Protein AF-A0A7C6EN41-F1 (afdb_monomer_lite)

Structure (mmCIF, N/CA/C/O backbone):
data_AF-A0A7C6EN41-F1
#
_entry.id   AF-A0A7C6EN41-F1
#
loop_
_atom_site.group_PDB
_atom_site.id
_atom_site.type_symbol
_atom_site.label_atom_id
_atom_site.label_alt_id
_atom_site.label_comp_id
_atom_site.label_asym_id
_atom_site.label_entity_id
_atom_site.label_seq_id
_atom_site.pdbx_PDB_ins_code
_atom_site.Cartn_x
_atom_site.Cartn_y
_atom_site.Cartn_z
_atom_site.occupancy
_atom_site.B_iso_or_equiv
_atom_site.auth_seq_id
_atom_site.auth_comp_id
_atom_site.auth_asym_id
_atom_site.auth_atom_id
_atom_site.pdbx_PDB_model_num
ATOM 1 N N . MET A 1 1 ? 14.541 -15.161 -5.487 1.00 57.66 1 MET A N 1
ATOM 2 C CA . MET A 1 1 ? 15.114 -14.447 -4.314 1.00 57.66 1 MET A CA 1
ATOM 3 C C . MET A 1 1 ? 14.087 -14.403 -3.184 1.00 57.66 1 MET A C 1
ATOM 5 O O . MET A 1 1 ? 12.932 -14.113 -3.462 1.00 57.66 1 MET A O 1
ATOM 9 N N . LYS A 1 2 ? 14.469 -14.712 -1.934 1.00 65.25 2 LYS A N 1
ATOM 10 C CA . LYS A 1 2 ? 13.604 -14.553 -0.743 1.00 65.25 2 LYS A CA 1
ATOM 11 C C . LYS A 1 2 ? 13.745 -13.121 -0.214 1.00 65.25 2 LYS A C 1
ATOM 13 O O . LYS A 1 2 ? 14.855 -12.611 -0.194 1.00 65.25 2 LYS A O 1
ATOM 18 N N . ILE A 1 3 ? 12.629 -12.477 0.112 1.00 71.69 3 ILE A N 1
ATOM 19 C CA . ILE A 1 3 ? 12.524 -11.020 0.296 1.00 71.69 3 ILE A CA 1
ATOM 20 C C . ILE A 1 3 ? 11.939 -10.664 1.668 1.00 71.69 3 ILE A C 1
ATOM 22 O O . ILE A 1 3 ? 12.339 -9.671 2.266 1.00 71.69 3 ILE A O 1
ATOM 26 N N . LEU A 1 4 ? 11.031 -11.486 2.198 1.00 76.06 4 LEU A N 1
ATOM 27 C CA . LEU A 1 4 ? 10.448 -11.310 3.526 1.00 76.06 4 LEU A CA 1
ATOM 28 C C . LEU A 1 4 ? 10.799 -12.517 4.389 1.00 76.06 4 LEU A C 1
ATOM 30 O O . LEU A 1 4 ? 10.430 -13.641 4.054 1.00 76.06 4 LEU A O 1
ATOM 34 N N . HIS A 1 5 ? 11.478 -12.287 5.508 1.00 83.50 5 HIS A N 1
ATOM 35 C CA . HIS A 1 5 ? 11.864 -13.323 6.462 1.00 83.50 5 HIS A CA 1
ATOM 36 C C . HIS A 1 5 ? 11.129 -13.105 7.785 1.00 83.50 5 HIS A C 1
ATOM 38 O O . HIS A 1 5 ? 11.077 -11.988 8.292 1.00 83.50 5 HIS A O 1
ATOM 44 N N . VAL A 1 6 ? 10.564 -14.174 8.343 1.00 80.00 6 VAL A N 1
ATOM 45 C CA . VAL A 1 6 ? 9.937 -14.161 9.671 1.00 80.00 6 VAL A CA 1
ATOM 46 C C . VAL A 1 6 ? 10.839 -14.934 10.614 1.00 80.00 6 VAL A C 1
ATOM 48 O O . VAL A 1 6 ? 11.194 -16.073 10.304 1.00 80.00 6 VAL A O 1
ATOM 51 N N . PHE A 1 7 ? 11.173 -14.337 11.753 1.00 87.94 7 PHE A N 1
ATOM 52 C CA . PHE A 1 7 ? 12.026 -14.927 12.780 1.00 87.94 7 PHE A CA 1
ATOM 53 C C . PHE A 1 7 ? 11.229 -15.166 14.069 1.00 87.94 7 PHE A C 1
ATOM 55 O O . PHE A 1 7 ? 10.244 -14.468 14.314 1.00 87.94 7 PHE A O 1
ATOM 62 N N . ASN A 1 8 ? 11.630 -16.149 14.877 1.00 86.81 8 ASN A N 1
ATOM 63 C CA . ASN A 1 8 ? 11.169 -16.253 16.266 1.00 86.81 8 ASN A CA 1
ATOM 64 C C . ASN A 1 8 ? 11.970 -15.312 17.182 1.00 86.81 8 ASN A C 1
ATOM 66 O O . ASN A 1 8 ? 12.881 -14.611 16.735 1.00 86.81 8 ASN A O 1
ATOM 70 N N . SER A 1 9 ? 11.622 -15.300 18.470 1.00 91.75 9 SER A N 1
ATOM 71 C CA . SER A 1 9 ? 12.313 -14.523 19.507 1.00 91.75 9 SER A CA 1
ATOM 72 C C . SER A 1 9 ? 13.789 -14.891 19.653 1.00 91.75 9 SER A C 1
ATOM 74 O O . SER A 1 9 ? 14.587 -14.057 20.067 1.00 91.75 9 SER A O 1
ATOM 76 N N . GLU A 1 10 ? 14.164 -16.110 19.274 1.00 96.12 10 GLU A N 1
ATOM 77 C CA . GLU A 1 10 ? 15.533 -16.623 19.325 1.00 96.12 10 GLU A CA 1
ATOM 78 C C . GLU A 1 10 ? 16.339 -16.293 18.052 1.00 96.12 10 GLU A C 1
ATOM 80 O O . GLU A 1 10 ? 17.490 -16.708 17.924 1.00 96.12 10 GLU A O 1
ATOM 85 N N . GLY A 1 11 ? 15.754 -15.567 17.090 1.00 92.25 11 GLY A N 1
ATOM 86 C CA . GLY A 1 11 ? 16.416 -15.182 15.838 1.00 92.25 11 GLY A CA 1
ATOM 87 C C . GLY A 1 11 ? 16.499 -16.297 14.789 1.00 92.25 11 GLY A C 1
ATOM 88 O O . GLY A 1 11 ? 17.195 -16.157 13.785 1.00 92.25 11 GLY A O 1
ATOM 89 N N . GLN A 1 12 ? 15.785 -17.405 14.979 1.00 93.50 12 GLN A N 1
ATOM 90 C CA . GLN A 1 12 ? 15.689 -18.492 14.010 1.00 93.50 12 GLN A CA 1
ATOM 91 C C . GLN A 1 12 ? 14.640 -18.168 12.946 1.00 93.50 12 GLN A C 1
ATOM 93 O O . GLN A 1 12 ? 13.549 -17.684 13.248 1.00 93.50 12 GLN A O 1
ATOM 98 N N . ILE A 1 13 ? 14.946 -18.478 11.685 1.00 88.94 13 ILE A N 1
ATOM 99 C CA . ILE A 1 13 ? 14.021 -18.269 10.567 1.00 88.94 13 ILE A CA 1
ATOM 100 C C . ILE A 1 13 ? 12.850 -19.253 10.682 1.00 88.94 13 ILE A C 1
ATOM 102 O O . ILE A 1 13 ? 13.015 -20.456 10.497 1.00 88.94 13 ILE A O 1
ATOM 106 N N . LEU A 1 14 ? 11.647 -18.727 10.906 1.00 83.19 14 LEU A N 1
ATOM 107 C CA . LEU A 1 14 ? 10.390 -19.477 10.882 1.00 83.19 14 LEU A CA 1
ATOM 108 C C . LEU A 1 14 ? 9.845 -19.647 9.463 1.00 83.19 14 LEU A C 1
ATOM 110 O O . LEU A 1 14 ? 9.209 -20.651 9.141 1.00 83.19 14 LEU A O 1
ATOM 114 N N . SER A 1 15 ? 10.022 -18.633 8.613 1.00 79.00 15 SER A N 1
ATOM 115 C CA . SER A 1 15 ? 9.586 -18.692 7.217 1.00 79.00 15 SER A CA 1
ATOM 116 C C . SER A 1 15 ? 10.266 -17.643 6.354 1.00 79.00 15 SER A C 1
ATOM 118 O O . SER A 1 15 ? 10.866 -16.686 6.847 1.00 79.00 15 SER A O 1
ATOM 120 N N . SER A 1 16 ? 10.182 -17.824 5.038 1.00 81.00 16 SER A N 1
ATOM 121 C CA . SER A 1 16 ? 10.635 -16.822 4.083 1.00 81.00 16 SER A CA 1
ATOM 122 C C . SER A 1 16 ? 9.749 -16.820 2.845 1.00 81.00 16 SER A C 1
ATOM 124 O O . SER A 1 16 ? 9.533 -17.874 2.250 1.00 81.00 16 SER A O 1
ATOM 126 N N . LEU A 1 17 ? 9.276 -15.643 2.454 1.00 74.56 17 LEU A N 1
ATOM 127 C CA . LEU A 1 17 ? 8.548 -15.387 1.213 1.00 74.56 17 LEU A CA 1
ATOM 128 C C . LEU A 1 17 ? 9.475 -14.690 0.219 1.00 74.56 17 LEU A C 1
ATOM 130 O O . LEU A 1 17 ? 10.265 -13.830 0.604 1.00 74.56 17 LEU A O 1
ATOM 134 N N . GLY A 1 18 ? 9.409 -15.079 -1.050 1.00 70.12 18 GLY A N 1
ATOM 135 C CA . GLY A 1 18 ? 10.251 -14.557 -2.124 1.00 70.12 18 GLY A CA 1
ATOM 136 C C . GLY A 1 18 ? 9.469 -14.308 -3.402 1.00 70.12 18 GLY A C 1
ATOM 137 O O . GLY A 1 18 ? 8.386 -14.862 -3.539 1.00 70.12 18 GLY A O 1
ATOM 138 N N . GLU A 1 19 ? 10.045 -13.488 -4.289 1.00 65.31 19 GLU A N 1
ATOM 139 C CA . GLU A 1 19 ? 9.505 -13.117 -5.614 1.00 65.31 19 GLU A CA 1
ATOM 140 C C . GLU A 1 19 ? 8.030 -12.717 -5.566 1.00 65.31 19 GLU A C 1
ATOM 142 O O . GLU A 1 19 ? 7.129 -13.460 -5.937 1.00 65.31 19 GLU A O 1
ATOM 147 N N . ILE A 1 20 ? 7.802 -11.517 -5.037 1.00 74.19 20 ILE A N 1
ATOM 148 C CA . ILE A 1 20 ? 6.462 -11.024 -4.726 1.00 74.19 20 ILE A CA 1
ATOM 149 C C . ILE A 1 20 ? 5.788 -10.396 -5.957 1.00 74.19 20 ILE A C 1
ATOM 151 O O . ILE A 1 20 ? 4.562 -10.398 -6.057 1.00 74.19 20 ILE A O 1
ATOM 155 N N . PHE A 1 21 ? 6.584 -9.878 -6.895 1.00 79.88 21 PHE A N 1
ATOM 156 C CA . PHE A 1 21 ? 6.100 -9.119 -8.041 1.00 79.88 21 PHE A CA 1
ATOM 157 C C . PHE A 1 21 ? 6.745 -9.575 -9.339 1.00 79.88 21 PHE A C 1
ATOM 159 O O . PHE A 1 21 ? 7.948 -9.840 -9.388 1.00 79.88 21 PHE A O 1
ATOM 166 N N . ASP A 1 22 ? 5.946 -9.561 -10.403 1.00 84.56 22 ASP A N 1
ATOM 167 C CA . ASP A 1 22 ? 6.453 -9.666 -11.763 1.00 84.56 22 ASP A CA 1
ATOM 168 C C . ASP A 1 22 ? 7.218 -8.387 -12.116 1.00 84.56 22 ASP A C 1
ATOM 170 O O . ASP A 1 22 ? 6.648 -7.292 -12.143 1.00 84.56 22 ASP A O 1
ATOM 174 N N . VAL A 1 23 ? 8.511 -8.528 -12.405 1.00 86.88 23 VAL A N 1
ATOM 175 C CA . VAL A 1 23 ? 9.352 -7.414 -12.846 1.00 86.88 23 VAL A CA 1
ATOM 176 C C . VAL A 1 23 ? 9.075 -7.141 -14.332 1.00 86.88 23 VAL A C 1
ATOM 178 O O . VAL A 1 23 ? 9.179 -8.061 -15.147 1.00 86.88 23 VAL A O 1
ATOM 181 N N . PRO A 1 24 ? 8.716 -5.905 -14.728 1.00 88.69 24 PRO A N 1
ATOM 182 C CA . PRO A 1 24 ? 8.551 -5.556 -16.135 1.00 88.69 24 PRO A CA 1
ATOM 183 C C . PRO A 1 24 ? 9.835 -5.793 -16.938 1.00 88.69 24 PRO A C 1
ATOM 185 O O . PRO A 1 24 ? 10.937 -5.604 -16.424 1.00 88.69 24 PRO A O 1
ATOM 188 N N . LYS A 1 25 ? 9.698 -6.128 -18.229 1.00 87.75 25 LYS A N 1
ATOM 189 C CA . LYS A 1 25 ? 10.835 -6.437 -19.120 1.00 87.75 25 LYS A CA 1
ATOM 190 C C . LYS A 1 25 ? 11.911 -5.348 -19.139 1.00 87.75 25 LYS A C 1
ATOM 192 O O . LYS A 1 25 ? 13.095 -5.668 -19.190 1.00 87.75 25 LYS A O 1
ATOM 197 N N . ASP A 1 26 ? 11.510 -4.085 -1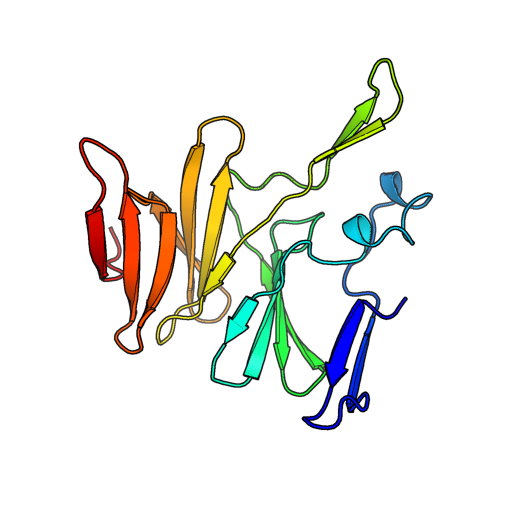9.039 1.00 86.00 26 ASP A N 1
ATOM 198 C CA . ASP A 1 26 ? 12.422 -2.933 -19.035 1.00 86.00 26 ASP A CA 1
ATOM 199 C C . ASP A 1 26 ? 13.378 -2.927 -17.827 1.00 86.00 26 ASP A C 1
ATOM 201 O O . ASP A 1 26 ? 14.443 -2.306 -17.874 1.00 86.00 26 ASP A O 1
ATOM 205 N N . PHE A 1 27 ? 13.026 -3.657 -16.765 1.00 87.25 27 PHE A N 1
ATOM 206 C CA . PHE A 1 27 ? 13.819 -3.844 -15.552 1.00 87.25 27 PHE A CA 1
ATOM 207 C C . PHE A 1 27 ? 14.357 -5.274 -15.396 1.00 87.25 27 PHE A C 1
ATOM 209 O O . PHE A 1 27 ? 15.008 -5.569 -14.395 1.00 87.25 27 PHE A O 1
ATOM 216 N N . GLU A 1 28 ? 14.166 -6.154 -16.384 1.00 85.69 28 GLU A N 1
ATOM 217 C CA . GLU A 1 28 ? 14.649 -7.543 -16.361 1.00 85.69 28 GLU A CA 1
ATOM 218 C C . GLU A 1 28 ? 16.156 -7.659 -16.046 1.00 85.69 28 GLU A C 1
ATOM 220 O O . GLU A 1 28 ? 16.516 -8.487 -15.203 1.00 85.69 28 GLU A O 1
ATOM 225 N N . PRO A 1 29 ? 17.056 -6.806 -16.596 1.00 85.81 29 PRO A N 1
ATOM 226 C CA . PRO A 1 29 ? 18.481 -6.846 -16.246 1.00 85.81 29 PRO A CA 1
ATOM 227 C C . PRO A 1 29 ? 18.766 -6.555 -14.765 1.00 85.81 29 PRO A C 1
ATOM 229 O O . PRO A 1 29 ? 19.855 -6.839 -14.275 1.00 85.81 29 PRO A O 1
ATOM 232 N N . MET A 1 30 ? 17.800 -5.968 -14.056 1.00 83.25 30 MET A N 1
ATOM 233 C CA . MET A 1 30 ? 17.896 -5.536 -12.663 1.00 83.25 30 MET A CA 1
ATOM 234 C C . MET A 1 30 ? 16.939 -6.301 -11.744 1.00 83.25 30 MET A C 1
ATOM 236 O O . MET A 1 30 ? 16.809 -5.940 -10.580 1.00 83.25 30 MET A O 1
ATOM 240 N N . LYS A 1 31 ? 16.289 -7.375 -12.212 1.00 81.00 31 LYS A N 1
ATOM 241 C CA . LYS A 1 31 ? 15.265 -8.105 -11.440 1.00 81.00 31 LYS A CA 1
ATOM 242 C C . LYS A 1 31 ? 15.738 -8.655 -10.091 1.00 81.00 31 LYS A C 1
ATOM 244 O O . LYS A 1 31 ? 14.929 -8.908 -9.204 1.00 81.00 31 LYS A O 1
ATOM 249 N N . TYR A 1 32 ? 17.047 -8.850 -9.935 1.00 78.50 32 TYR A N 1
ATOM 250 C CA . TYR A 1 32 ? 17.657 -9.312 -8.688 1.00 78.50 32 TYR A CA 1
ATOM 251 C C . TYR A 1 32 ? 18.010 -8.174 -7.723 1.00 78.50 32 TYR A C 1
ATOM 253 O O . TYR A 1 32 ? 18.339 -8.443 -6.570 1.00 78.50 32 TYR A O 1
ATOM 261 N N . ALA A 1 33 ? 17.934 -6.911 -8.154 1.00 79.94 33 ALA A N 1
ATOM 262 C CA . ALA A 1 33 ? 18.055 -5.783 -7.245 1.00 79.94 33 ALA A CA 1
ATOM 263 C C . ALA A 1 33 ? 16.756 -5.665 -6.418 1.00 79.94 33 ALA A C 1
ATOM 265 O O . ALA A 1 33 ? 15.668 -5.596 -7.001 1.00 79.94 33 ALA A O 1
ATOM 266 N N . PRO A 1 34 ? 16.840 -5.628 -5.070 1.00 73.12 34 PRO A N 1
ATOM 267 C CA . PRO A 1 34 ? 15.671 -5.715 -4.193 1.00 73.12 34 PRO A CA 1
ATOM 268 C C . PRO A 1 34 ? 14.544 -4.746 -4.549 1.00 73.12 34 PRO A C 1
ATOM 270 O O . PRO A 1 34 ? 13.390 -5.150 -4.582 1.00 73.12 34 PRO A O 1
ATOM 273 N N . MET A 1 35 ? 14.875 -3.506 -4.911 1.00 76.62 35 MET A N 1
ATOM 274 C CA . MET A 1 35 ? 13.898 -2.452 -5.204 1.00 76.62 35 MET A CA 1
ATOM 275 C C . MET A 1 35 ? 12.952 -2.729 -6.385 1.00 76.62 35 MET A C 1
ATOM 277 O O . MET A 1 35 ? 11.926 -2.064 -6.484 1.00 76.62 35 MET A O 1
ATOM 281 N N . PHE A 1 36 ? 13.276 -3.678 -7.274 1.00 83.94 36 PHE A N 1
ATOM 282 C CA . PHE A 1 36 ? 12.402 -4.062 -8.391 1.00 83.94 36 PHE A CA 1
ATOM 283 C C . PHE A 1 36 ? 11.610 -5.340 -8.105 1.00 83.94 36 PHE A C 1
ATOM 285 O O . PHE A 1 36 ? 10.548 -5.529 -8.683 1.00 83.94 36 PHE A O 1
ATOM 292 N N . GLY A 1 37 ? 12.098 -6.218 -7.227 1.00 79.81 37 GLY A N 1
ATOM 293 C CA . GLY A 1 37 ? 11.419 -7.473 -6.876 1.00 79.81 37 GLY A CA 1
ATOM 294 C C . GLY A 1 37 ? 10.624 -7.419 -5.567 1.00 79.81 37 GLY A C 1
ATOM 295 O O . GLY A 1 37 ? 9.923 -8.381 -5.244 1.00 79.81 37 GLY A O 1
ATOM 296 N N . ALA A 1 38 ? 10.755 -6.332 -4.799 1.00 81.38 38 ALA A N 1
ATOM 297 C CA . ALA A 1 38 ? 10.244 -6.179 -3.440 1.00 81.38 38 ALA A CA 1
ATOM 298 C C . ALA A 1 38 ? 9.564 -4.818 -3.214 1.00 81.38 38 ALA A C 1
ATOM 300 O O . ALA A 1 38 ? 9.947 -3.835 -3.852 1.00 81.38 38 ALA A O 1
ATOM 301 N N . PRO A 1 39 ? 8.636 -4.719 -2.244 1.00 84.31 39 PRO A N 1
ATOM 302 C CA . PRO A 1 39 ? 8.186 -3.434 -1.725 1.00 84.31 39 PRO A CA 1
ATOM 303 C C . PRO A 1 39 ? 9.348 -2.697 -1.053 1.00 84.31 39 PRO A C 1
ATOM 305 O O . PRO A 1 39 ? 10.167 -3.319 -0.374 1.00 84.31 39 PRO A O 1
ATOM 308 N N . LEU A 1 40 ? 9.379 -1.367 -1.172 1.00 85.75 40 LEU A N 1
ATOM 309 C CA . LEU A 1 40 ? 10.338 -0.543 -0.428 1.00 85.75 40 LEU A CA 1
ATOM 310 C C . LEU A 1 40 ? 10.008 -0.500 1.072 1.00 85.75 40 LEU A C 1
ATOM 312 O O . LEU A 1 40 ? 10.903 -0.452 1.911 1.00 85.75 40 LEU A O 1
ATOM 316 N N . ILE A 1 41 ? 8.713 -0.528 1.397 1.00 88.81 41 ILE A N 1
ATOM 317 C CA . ILE A 1 41 ? 8.183 -0.501 2.760 1.00 88.81 41 ILE A CA 1
ATOM 318 C C . ILE A 1 41 ? 7.201 -1.660 2.923 1.00 88.81 41 ILE A C 1
ATOM 320 O O . ILE A 1 41 ? 6.337 -1.883 2.073 1.00 88.81 41 ILE A O 1
ATOM 324 N N . PHE A 1 42 ? 7.318 -2.364 4.048 1.00 89.44 42 PHE A N 1
ATOM 325 C CA . PHE A 1 42 ? 6.303 -3.295 4.529 1.00 89.44 42 PHE A CA 1
ATOM 326 C C . PHE A 1 42 ? 5.557 -2.664 5.702 1.00 89.44 42 PHE A C 1
ATOM 328 O O . PHE A 1 42 ? 6.174 -2.092 6.598 1.00 89.44 42 PHE A O 1
ATOM 335 N N . SER A 1 43 ? 4.233 -2.794 5.712 1.00 92.62 43 SER A N 1
ATOM 336 C CA . SER A 1 43 ? 3.401 -2.422 6.862 1.00 92.62 43 SER A CA 1
ATOM 337 C C . SER A 1 43 ? 2.807 -3.673 7.501 1.00 92.62 43 SER A C 1
ATOM 339 O O . SER A 1 43 ? 2.505 -4.638 6.803 1.00 92.62 43 SER A O 1
ATOM 341 N N . CYS A 1 44 ? 2.612 -3.669 8.818 1.00 90.44 44 CYS A N 1
ATOM 342 C CA . CYS A 1 44 ? 2.101 -4.825 9.554 1.00 90.44 44 CYS A CA 1
ATOM 343 C C . CYS A 1 44 ? 0.896 -4.437 10.411 1.00 90.44 44 CYS A C 1
ATOM 345 O O . CYS A 1 44 ? 0.891 -3.397 11.067 1.00 90.44 44 CYS A O 1
ATOM 347 N N . ALA A 1 45 ? -0.109 -5.307 10.446 1.00 89.94 45 ALA A N 1
ATOM 348 C CA . ALA A 1 45 ? -1.259 -5.186 11.327 1.00 89.94 45 ALA A CA 1
ATOM 349 C C . ALA A 1 45 ? -1.140 -6.076 12.561 1.00 89.94 45 ALA A C 1
ATOM 351 O O . ALA A 1 45 ? -0.497 -7.126 12.549 1.00 89.94 45 ALA A O 1
ATOM 352 N N . LYS A 1 46 ? -1.853 -5.685 13.623 1.00 86.00 46 LYS A N 1
ATOM 353 C CA . LYS A 1 46 ? -1.918 -6.433 14.889 1.00 86.00 46 LYS A CA 1
ATOM 354 C C . LYS A 1 46 ? -2.494 -7.844 14.739 1.00 86.00 46 LYS A C 1
ATOM 356 O O . LYS A 1 46 ? -2.210 -8.703 15.561 1.00 86.00 46 LYS A O 1
ATOM 361 N N . ASP A 1 47 ? -3.290 -8.090 13.701 1.00 87.81 47 ASP A N 1
ATOM 362 C CA . ASP A 1 47 ? -3.892 -9.397 13.411 1.00 87.81 47 ASP A CA 1
ATOM 363 C C . ASP A 1 47 ? -2.980 -10.337 12.594 1.00 87.81 47 ASP A C 1
ATOM 365 O O . ASP A 1 47 ? -3.418 -11.412 12.161 1.00 87.81 47 ASP A O 1
ATOM 369 N N . GLY A 1 48 ? -1.721 -9.935 12.388 1.00 88.38 48 GLY A N 1
ATOM 370 C CA . GLY A 1 48 ? -0.696 -10.708 11.697 1.00 88.38 48 GLY A CA 1
ATOM 371 C C . GLY A 1 48 ? -0.689 -10.540 10.179 1.00 88.38 48 GLY A C 1
ATOM 372 O O . GLY A 1 48 ? 0.079 -11.236 9.512 1.00 88.38 48 GLY A O 1
ATOM 373 N N . ARG A 1 49 ? -1.524 -9.656 9.612 1.00 92.06 49 ARG A N 1
ATOM 374 C CA . ARG A 1 49 ? -1.417 -9.299 8.192 1.00 92.06 49 ARG A CA 1
ATOM 375 C C . ARG A 1 49 ? -0.180 -8.440 7.937 1.00 92.06 49 ARG A C 1
ATOM 377 O O . ARG A 1 49 ? 0.139 -7.547 8.720 1.00 92.06 49 ARG A O 1
ATOM 384 N N . ILE A 1 50 ? 0.475 -8.691 6.812 1.00 91.94 50 ILE A N 1
ATOM 385 C CA . ILE A 1 50 ? 1.603 -7.920 6.288 1.00 91.94 50 ILE A CA 1
ATOM 386 C C . ILE A 1 50 ? 1.187 -7.372 4.928 1.00 91.94 50 ILE A C 1
ATOM 388 O O . ILE A 1 50 ? 0.615 -8.094 4.113 1.00 91.94 50 ILE A O 1
ATOM 392 N N . PHE A 1 51 ? 1.485 -6.105 4.684 1.00 93.19 51 PHE A N 1
ATOM 393 C CA . PHE A 1 51 ? 1.131 -5.388 3.471 1.00 93.19 51 PHE A CA 1
ATOM 394 C C . PHE A 1 51 ? 2.388 -4.936 2.737 1.00 93.19 51 PHE A C 1
ATOM 396 O O . PHE A 1 51 ? 3.341 -4.473 3.368 1.00 93.19 51 PHE A O 1
ATOM 403 N N . GLY A 1 52 ? 2.373 -5.038 1.411 1.00 92.06 52 GLY A N 1
ATOM 404 C CA . GLY A 1 52 ? 3.445 -4.535 0.556 1.00 92.06 52 GLY A CA 1
ATOM 405 C C . GLY A 1 52 ? 2.884 -3.893 -0.704 1.00 92.06 52 GLY A C 1
ATOM 406 O O . GLY A 1 52 ? 2.072 -4.510 -1.390 1.00 92.06 52 GLY A O 1
ATOM 407 N N . LEU A 1 53 ? 3.320 -2.670 -1.000 1.00 94.19 53 LEU A N 1
ATOM 408 C CA . LEU A 1 53 ? 2.986 -1.969 -2.240 1.00 94.19 53 LEU A CA 1
ATOM 409 C C . LEU A 1 53 ? 3.775 -2.565 -3.415 1.00 94.19 53 LEU A C 1
ATOM 411 O O . LEU A 1 53 ? 4.980 -2.798 -3.290 1.00 94.19 53 LEU A O 1
ATOM 415 N N . ASN A 1 54 ? 3.112 -2.784 -4.550 1.00 93.19 54 ASN A N 1
ATOM 416 C CA . ASN A 1 54 ? 3.781 -3.149 -5.791 1.00 93.19 54 ASN A CA 1
ATOM 417 C C . ASN A 1 54 ? 4.540 -1.929 -6.354 1.00 93.19 54 ASN A C 1
ATOM 419 O O . ASN A 1 54 ? 3.932 -0.884 -6.598 1.00 93.19 54 ASN A O 1
ATOM 423 N N . PRO A 1 55 ? 5.862 -2.027 -6.586 1.00 91.81 55 PRO A N 1
ATOM 424 C CA . PRO A 1 55 ? 6.638 -0.921 -7.138 1.00 91.81 55 PRO A CA 1
ATOM 425 C C . PRO A 1 55 ? 6.305 -0.601 -8.605 1.00 91.81 55 PRO A C 1
ATOM 427 O O . PRO A 1 55 ? 6.660 0.471 -9.081 1.00 91.81 55 PRO A O 1
ATOM 430 N N . HIS A 1 56 ? 5.634 -1.499 -9.332 1.00 92.50 56 HIS A N 1
ATOM 431 C CA . HIS A 1 56 ? 5.386 -1.368 -10.777 1.00 92.50 56 HIS A CA 1
ATOM 432 C C . HIS A 1 56 ? 3.931 -1.093 -11.151 1.00 92.50 56 HIS A C 1
ATOM 434 O O . HIS A 1 56 ? 3.649 -0.731 -12.293 1.00 92.50 56 HIS A O 1
ATOM 440 N N . ARG A 1 57 ? 2.995 -1.345 -10.236 1.00 93.69 57 ARG A N 1
ATOM 441 C CA . ARG A 1 57 ? 1.552 -1.198 -10.447 1.00 93.69 57 ARG A CA 1
ATOM 442 C C . ARG A 1 57 ? 0.910 -0.626 -9.197 1.00 93.69 57 ARG A C 1
ATOM 444 O O . ARG A 1 57 ? 1.339 -0.950 -8.095 1.00 93.69 57 ARG A O 1
ATOM 451 N N . ASP A 1 58 ? -0.150 0.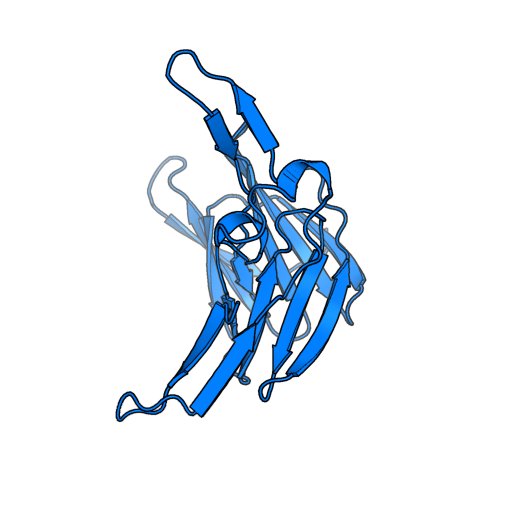153 -9.369 1.00 95.19 58 ASP A N 1
ATOM 452 C CA . ASP A 1 58 ? -0.950 0.634 -8.246 1.00 95.19 58 ASP A CA 1
ATOM 453 C C . ASP A 1 58 ? -1.808 -0.499 -7.665 1.00 95.19 58 ASP A C 1
ATOM 455 O O . ASP A 1 58 ? -2.998 -0.662 -7.937 1.00 95.19 58 ASP A O 1
ATOM 459 N N . GLU A 1 59 ? -1.149 -1.382 -6.930 1.00 95.62 59 GLU A N 1
ATOM 460 C CA . GLU A 1 59 ? -1.754 -2.478 -6.200 1.00 95.62 59 GLU A CA 1
ATOM 461 C C . GLU A 1 59 ? -0.905 -2.792 -4.972 1.00 95.62 59 GLU A C 1
ATOM 463 O O . GLU A 1 59 ? 0.306 -2.568 -4.941 1.00 95.62 59 GLU A O 1
ATOM 468 N N . PHE A 1 60 ? -1.535 -3.347 -3.948 1.00 95.12 60 PHE A N 1
ATOM 469 C CA . PHE A 1 60 ? -0.839 -3.829 -2.769 1.00 95.12 60 PHE A CA 1
ATOM 470 C C . PHE A 1 60 ? -1.257 -5.253 -2.440 1.00 95.12 60 PHE A C 1
ATOM 472 O O . PHE A 1 60 ? -2.361 -5.710 -2.747 1.00 95.12 60 PHE A O 1
ATOM 479 N N . LEU A 1 61 ? -0.335 -5.975 -1.821 1.00 93.31 61 LEU A N 1
ATOM 480 C CA . LEU A 1 61 ? -0.481 -7.384 -1.508 1.00 93.31 61 LEU A CA 1
ATOM 481 C C . LEU A 1 61 ? -0.723 -7.540 -0.020 1.00 93.31 61 LEU A C 1
ATOM 483 O O . LEU A 1 61 ? -0.112 -6.843 0.790 1.00 93.31 61 LEU A O 1
ATOM 487 N N . VAL A 1 62 ? -1.602 -8.473 0.326 1.00 93.62 62 VAL A N 1
ATOM 488 C CA . VAL A 1 62 ? -1.918 -8.835 1.705 1.00 93.62 62 VAL A CA 1
ATOM 489 C C . VAL A 1 62 ? -1.407 -10.240 1.955 1.00 93.62 62 VAL A C 1
ATOM 491 O O . VAL A 1 62 ? -1.870 -11.198 1.337 1.00 93.62 62 VAL A O 1
ATOM 494 N N . PHE A 1 63 ? -0.471 -10.369 2.884 1.00 89.81 63 PHE A N 1
ATOM 495 C CA . PHE A 1 63 ? 0.055 -11.646 3.339 1.00 89.81 63 PHE A CA 1
ATOM 496 C C . PHE A 1 63 ? -0.432 -11.942 4.745 1.00 89.81 63 PHE A C 1
ATOM 498 O O . PHE A 1 63 ? -0.469 -11.057 5.597 1.00 89.81 63 PHE A O 1
ATOM 505 N N . ARG A 1 64 ? -0.722 -13.208 5.023 1.00 89.75 64 ARG A N 1
ATOM 506 C CA . ARG A 1 64 ? -0.997 -13.690 6.377 1.00 89.75 64 ARG A CA 1
ATOM 507 C C . ARG A 1 64 ? -0.640 -15.156 6.475 1.00 89.75 64 ARG A C 1
ATOM 509 O O . ARG A 1 64 ? -0.697 -15.885 5.487 1.00 89.75 64 ARG A O 1
ATOM 516 N N . ASN A 1 65 ? -0.249 -15.607 7.665 1.00 86.94 65 ASN A N 1
ATOM 517 C CA . ASN A 1 65 ? 0.060 -17.019 7.914 1.00 86.94 65 ASN A CA 1
ATOM 518 C C . ASN A 1 65 ? 1.044 -17.615 6.888 1.00 86.94 65 ASN A C 1
ATOM 520 O O . ASN A 1 65 ? 0.988 -18.809 6.585 1.00 86.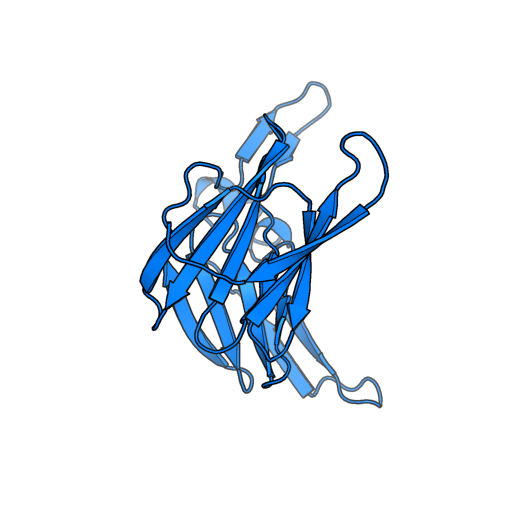94 65 ASN A O 1
ATOM 524 N N . ARG A 1 66 ? 1.974 -16.783 6.392 1.00 81.44 66 ARG A N 1
ATOM 525 C CA . ARG A 1 66 ? 3.015 -17.131 5.408 1.00 81.44 66 ARG A CA 1
ATOM 526 C C . ARG A 1 66 ? 2.504 -17.364 3.975 1.00 81.44 66 ARG A C 1
ATOM 528 O O . ARG A 1 66 ? 3.190 -18.011 3.189 1.00 81.44 66 ARG A O 1
ATOM 535 N N . ARG A 1 67 ? 1.317 -16.863 3.621 1.00 85.56 67 ARG A N 1
ATOM 536 C CA . ARG A 1 67 ? 0.722 -16.980 2.280 1.00 85.56 67 ARG A CA 1
ATOM 537 C C . ARG A 1 67 ? 0.194 -15.635 1.793 1.00 85.56 67 ARG A C 1
ATOM 539 O O . ARG A 1 67 ? -0.157 -14.785 2.607 1.00 85.56 67 ARG A O 1
ATOM 546 N N . LEU A 1 68 ? 0.137 -15.467 0.474 1.00 88.25 68 LEU A N 1
ATOM 547 C CA . LEU A 1 68 ? -0.574 -14.362 -0.166 1.00 88.25 68 LEU A CA 1
ATOM 548 C C . LEU A 1 68 ? -2.084 -14.617 -0.044 1.00 88.25 68 LEU A C 1
ATOM 550 O O . LEU A 1 68 ? -2.574 -15.622 -0.553 1.00 88.25 68 LEU A O 1
ATOM 554 N N . GLU A 1 69 ? -2.802 -13.737 0.649 1.00 92.25 69 GLU A N 1
ATOM 555 C CA . GLU A 1 69 ? -4.262 -13.801 0.794 1.00 92.25 69 GLU A CA 1
ATOM 556 C C . GLU A 1 69 ? -4.979 -13.001 -0.297 1.00 92.25 69 GLU A C 1
ATOM 558 O O . GLU A 1 69 ? -6.035 -13.419 -0.766 1.00 92.25 69 GLU A O 1
ATOM 563 N N . ALA A 1 70 ? -4.423 -11.854 -0.704 1.00 93.44 70 ALA A N 1
ATOM 564 C CA . ALA A 1 70 ? -5.049 -10.988 -1.699 1.00 93.44 70 ALA A CA 1
ATOM 565 C C . ALA A 1 70 ? -4.045 -10.097 -2.441 1.00 93.44 70 ALA A C 1
ATOM 567 O O . ALA A 1 70 ? -3.031 -9.678 -1.882 1.00 93.44 70 ALA A O 1
ATOM 568 N N . VAL A 1 71 ? -4.404 -9.751 -3.679 1.00 94.44 71 VAL A N 1
ATOM 569 C CA . VAL A 1 71 ? -3.843 -8.639 -4.458 1.00 94.44 71 VAL A CA 1
ATOM 570 C C . VAL A 1 71 ? -4.963 -7.615 -4.619 1.00 94.44 71 VAL A C 1
ATOM 572 O O . VAL A 1 71 ? -6.020 -7.943 -5.161 1.00 94.44 71 VAL A O 1
ATOM 575 N N . ILE A 1 72 ? -4.768 -6.402 -4.111 1.00 97.25 72 ILE A N 1
ATOM 576 C CA . ILE A 1 72 ? -5.790 -5.352 -4.091 1.00 97.25 72 ILE A CA 1
ATOM 577 C C . ILE A 1 72 ? -5.326 -4.213 -4.989 1.00 97.25 72 ILE A C 1
ATOM 579 O O . ILE A 1 72 ? -4.293 -3.603 -4.730 1.00 97.25 72 ILE A O 1
ATOM 583 N N . LYS A 1 73 ? -6.097 -3.940 -6.043 1.00 97.19 73 LYS A N 1
ATOM 584 C CA . LYS A 1 73 ? -5.805 -2.885 -7.020 1.00 97.19 73 LYS A CA 1
ATOM 585 C C . LYS A 1 73 ? -6.336 -1.542 -6.541 1.00 97.19 73 LYS A C 1
ATOM 587 O O . LYS A 1 73 ? -7.492 -1.471 -6.119 1.00 97.19 73 LYS A O 1
ATOM 592 N N . GLY A 1 74 ? -5.497 -0.521 -6.638 1.00 95.25 74 GLY A N 1
ATOM 593 C CA . GLY A 1 74 ? -5.834 0.877 -6.428 1.00 95.25 74 GLY A CA 1
ATOM 594 C C . GLY A 1 74 ? -6.040 1.631 -7.739 1.00 95.25 74 GLY A C 1
ATOM 595 O O . GLY A 1 74 ? -5.956 1.078 -8.840 1.00 95.25 74 GLY A O 1
ATOM 596 N N . SER A 1 75 ? -6.375 2.900 -7.575 1.00 94.38 75 SER A N 1
ATOM 597 C CA . SER A 1 75 ? -6.418 3.924 -8.605 1.00 94.38 75 SER A CA 1
ATOM 598 C C . SER A 1 75 ? -6.137 5.264 -7.931 1.00 94.38 75 SER A C 1
ATOM 600 O O . SER A 1 75 ? -7.054 6.028 -7.617 1.00 94.38 75 SER A O 1
ATOM 602 N N . ASN A 1 76 ? -4.864 5.522 -7.678 1.00 93.62 76 ASN A N 1
ATOM 603 C CA . ASN A 1 76 ? -4.352 6.716 -7.044 1.00 93.62 76 ASN A CA 1
ATOM 604 C C . ASN A 1 76 ? -3.671 7.621 -8.074 1.00 93.62 76 ASN A C 1
ATOM 606 O O . ASN A 1 76 ? -2.785 7.198 -8.813 1.00 93.62 76 ASN A O 1
ATOM 610 N N . GLU A 1 77 ? -4.053 8.894 -8.096 1.00 91.06 77 GLU A N 1
ATOM 611 C CA . GLU A 1 77 ? -3.522 9.869 -9.054 1.00 91.06 77 GLU A CA 1
ATOM 612 C C . GLU A 1 77 ? -2.066 10.284 -8.789 1.00 91.06 77 GLU A C 1
ATOM 614 O O . GLU A 1 77 ? -1.399 10.771 -9.701 1.00 91.06 77 GLU A O 1
ATOM 619 N N . ILE A 1 78 ? -1.564 10.095 -7.562 1.00 92.56 78 ILE A N 1
ATOM 620 C CA . ILE A 1 78 ? -0.173 10.395 -7.197 1.00 92.56 78 ILE A CA 1
ATOM 621 C C . ILE A 1 78 ? 0.719 9.151 -7.160 1.00 92.56 78 ILE A C 1
ATOM 623 O O . ILE A 1 78 ? 1.917 9.279 -6.896 1.00 92.56 78 ILE A O 1
ATOM 627 N N . TYR A 1 79 ? 0.172 7.958 -7.421 1.00 93.75 79 TYR A N 1
ATOM 628 C CA . TYR A 1 79 ? 0.991 6.765 -7.593 1.00 93.75 79 TYR A CA 1
ATOM 629 C C . TYR A 1 79 ? 1.803 6.881 -8.884 1.00 93.75 79 TYR A C 1
ATOM 631 O O . TYR A 1 79 ? 1.262 7.046 -9.978 1.00 93.75 79 TYR A O 1
ATOM 639 N N . GLU A 1 80 ? 3.117 6.721 -8.761 1.00 91.44 80 GLU A N 1
ATOM 640 C CA . GLU A 1 80 ? 4.020 6.627 -9.900 1.00 91.44 80 GLU A CA 1
ATOM 641 C C . GLU A 1 80 ? 4.806 5.322 -9.795 1.00 91.44 80 GLU A C 1
ATOM 643 O O . GLU A 1 80 ? 5.476 5.104 -8.781 1.00 91.44 80 GLU A O 1
ATOM 648 N N . PRO A 1 81 ? 4.742 4.443 -10.814 1.00 92.00 81 PRO A N 1
ATOM 649 C CA . PRO A 1 81 ? 5.526 3.218 -10.806 1.00 92.00 81 PRO A CA 1
ATOM 650 C C . PRO A 1 81 ? 7.017 3.551 -10.816 1.00 92.00 81 PRO A C 1
ATOM 652 O O . PRO A 1 81 ? 7.422 4.669 -11.147 1.00 92.00 81 PRO A O 1
ATOM 655 N N . VAL A 1 82 ? 7.849 2.561 -10.495 1.00 90.44 82 VAL A N 1
ATOM 656 C CA . VAL A 1 82 ? 9.300 2.714 -10.547 1.00 90.44 82 VAL A CA 1
ATOM 657 C C . VAL A 1 82 ? 9.722 3.298 -11.891 1.00 90.44 82 VAL A C 1
ATOM 659 O O . VAL A 1 82 ? 9.431 2.750 -12.955 1.00 90.44 82 VAL A O 1
ATOM 662 N N . THR A 1 83 ? 10.451 4.410 -11.834 1.00 88.62 83 THR A N 1
ATOM 663 C CA . THR A 1 83 ? 11.036 5.047 -13.013 1.00 88.62 83 THR A CA 1
ATOM 664 C C . THR A 1 83 ? 12.552 5.023 -12.940 1.00 88.62 83 THR A C 1
ATOM 666 O O . THR A 1 83 ? 13.148 5.070 -11.863 1.00 88.62 83 THR A O 1
ATOM 669 N N . GLN A 1 84 ? 13.180 4.965 -14.114 1.00 87.56 84 GLN A N 1
ATOM 670 C CA . GLN A 1 84 ? 14.619 5.128 -14.279 1.00 87.56 84 GLN A CA 1
ATOM 671 C C . GLN A 1 84 ? 14.916 6.403 -15.063 1.00 87.56 84 GLN A C 1
ATOM 673 O O . GLN A 1 84 ? 14.241 6.717 -16.044 1.00 87.56 84 GLN A O 1
ATOM 678 N N . ARG A 1 85 ? 15.954 7.128 -14.650 1.00 86.62 85 ARG A N 1
ATOM 679 C CA . ARG A 1 85 ? 16.483 8.292 -15.367 1.00 86.62 85 ARG A CA 1
ATOM 680 C C . ARG A 1 85 ? 17.987 8.156 -15.520 1.00 86.62 85 ARG A C 1
ATOM 682 O O . ARG A 1 85 ? 18.687 7.833 -14.562 1.00 86.62 85 ARG A O 1
ATOM 689 N N . VAL A 1 86 ? 18.491 8.427 -16.719 1.00 86.88 86 VAL A N 1
ATOM 690 C CA . VAL A 1 86 ? 19.934 8.547 -16.951 1.00 86.88 86 VAL A CA 1
ATOM 691 C C . VAL A 1 86 ? 20.385 9.906 -16.422 1.00 86.88 86 VAL A C 1
ATOM 693 O O . VAL A 1 86 ? 19.773 10.928 -16.722 1.00 86.88 86 VAL A O 1
ATOM 696 N N . THR A 1 87 ? 21.433 9.913 -15.608 1.00 87.31 87 THR A N 1
ATOM 697 C CA . THR A 1 87 ? 22.055 11.117 -15.051 1.00 87.31 87 THR A CA 1
ATOM 698 C C . THR A 1 87 ? 23.484 11.245 -15.573 1.00 87.31 87 THR A C 1
ATOM 700 O O . THR A 1 87 ? 24.030 10.307 -16.151 1.00 87.31 87 THR A O 1
ATOM 703 N N . GLN A 1 88 ? 24.124 12.396 -15.346 1.00 83.50 88 GLN A N 1
ATOM 704 C CA . GLN A 1 88 ? 25.521 12.617 -15.750 1.00 83.50 88 GLN A CA 1
ATOM 705 C C . GLN A 1 88 ? 26.506 11.617 -15.115 1.00 83.50 88 GLN A C 1
ATOM 707 O O . GLN A 1 88 ? 27.568 11.375 -15.676 1.00 83.50 88 GLN A O 1
ATOM 712 N N . ILE A 1 89 ? 26.152 11.031 -13.966 1.00 87.06 89 ILE A N 1
ATOM 713 C CA . ILE A 1 89 ? 27.006 10.121 -13.184 1.00 87.06 89 ILE A CA 1
ATOM 714 C C . ILE A 1 89 ? 26.505 8.667 -13.173 1.00 87.06 89 ILE A C 1
ATOM 716 O O . ILE A 1 89 ? 27.063 7.837 -12.461 1.00 87.06 89 ILE A O 1
ATOM 720 N N . GLY A 1 90 ? 25.449 8.335 -13.927 1.00 85.81 90 GLY A N 1
ATOM 721 C CA . GLY A 1 90 ? 24.925 6.969 -13.993 1.00 85.81 90 GLY A CA 1
ATOM 722 C C . GLY A 1 90 ? 23.415 6.888 -14.196 1.00 85.81 90 GLY A C 1
ATOM 723 O O . GLY A 1 90 ? 22.852 7.523 -15.085 1.00 85.81 90 GLY A O 1
ATOM 724 N N . ARG A 1 91 ? 22.747 6.050 -13.396 1.00 85.94 91 ARG A N 1
ATOM 725 C CA . ARG A 1 91 ? 21.289 5.862 -13.421 1.00 85.94 91 ARG A CA 1
ATOM 726 C C . ARG A 1 91 ? 20.705 6.192 -12.053 1.00 85.94 91 ARG A C 1
ATOM 728 O O . ARG A 1 91 ? 21.241 5.772 -11.033 1.00 85.94 91 ARG A O 1
ATOM 735 N N . SER A 1 92 ? 19.608 6.935 -12.049 1.00 86.19 92 SER A N 1
ATOM 736 C CA . SER A 1 92 ? 18.795 7.212 -10.870 1.00 86.19 92 SER A CA 1
ATOM 737 C C . SER A 1 92 ? 17.476 6.462 -10.989 1.00 86.19 92 SER A C 1
ATOM 739 O O . SER A 1 92 ? 16.921 6.350 -12.085 1.00 86.19 92 SER A O 1
ATOM 741 N N . PHE A 1 93 ? 16.988 5.961 -9.861 1.00 87.00 93 PHE A N 1
ATOM 742 C CA . PHE A 1 93 ? 15.710 5.277 -9.764 1.00 87.00 93 PHE A CA 1
ATOM 743 C C . PHE A 1 93 ? 14.833 5.983 -8.742 1.00 87.00 93 PHE A C 1
ATOM 745 O O . PHE A 1 93 ? 15.300 6.367 -7.669 1.00 87.00 93 PHE A O 1
ATOM 752 N N . THR A 1 94 ? 13.556 6.117 -9.065 1.00 87.56 94 THR A N 1
ATOM 753 C CA . THR A 1 94 ? 12.532 6.599 -8.139 1.00 87.56 94 THR A CA 1
ATOM 754 C C . THR A 1 94 ? 11.520 5.484 -7.970 1.00 87.56 94 THR A C 1
ATOM 756 O O . THR A 1 94 ? 11.034 4.966 -8.970 1.00 87.56 94 THR A O 1
ATOM 759 N N . SER A 1 95 ? 11.253 5.090 -6.725 1.00 88.12 95 SER A N 1
ATOM 760 C CA . SER A 1 95 ? 10.330 4.007 -6.383 1.00 88.12 95 SER A CA 1
ATOM 761 C C . SER A 1 95 ? 9.205 4.539 -5.502 1.00 88.12 95 SER A C 1
ATOM 763 O O . SER A 1 95 ? 9.493 5.352 -4.615 1.00 88.12 95 SER A O 1
ATOM 765 N N . PRO A 1 96 ? 7.949 4.119 -5.725 1.00 89.56 96 PRO A N 1
ATOM 766 C CA . PRO A 1 96 ? 6.853 4.515 -4.865 1.00 89.56 96 PRO A CA 1
ATOM 767 C C . PRO A 1 96 ? 6.984 3.856 -3.492 1.00 89.56 96 PRO A C 1
ATOM 769 O O . PRO A 1 96 ? 7.477 2.736 -3.332 1.00 89.56 96 PRO A O 1
ATOM 772 N N . ALA A 1 97 ? 6.487 4.562 -2.488 1.00 90.94 97 ALA A N 1
ATOM 773 C CA . ALA A 1 97 ? 6.397 4.078 -1.126 1.00 90.94 97 ALA A CA 1
ATOM 774 C C . ALA A 1 97 ? 5.036 4.467 -0.560 1.00 90.94 97 ALA A C 1
ATOM 776 O O . ALA A 1 97 ? 4.554 5.575 -0.801 1.00 90.94 97 ALA A O 1
ATOM 777 N N . ALA A 1 98 ? 4.431 3.557 0.196 1.00 94.75 98 ALA A N 1
ATOM 778 C CA . ALA A 1 98 ? 3.186 3.819 0.893 1.00 94.75 98 ALA A CA 1
ATOM 779 C C . ALA A 1 98 ? 3.194 3.170 2.271 1.00 94.75 98 ALA A C 1
ATOM 781 O O . ALA A 1 98 ? 3.710 2.063 2.454 1.00 94.75 98 ALA A O 1
ATOM 782 N N . THR A 1 99 ? 2.557 3.850 3.217 1.00 95.19 99 THR A N 1
ATOM 783 C CA . THR A 1 99 ? 2.226 3.286 4.524 1.00 95.19 99 THR A CA 1
ATOM 784 C C . THR A 1 99 ? 0.823 2.699 4.444 1.00 95.19 99 THR A C 1
ATOM 786 O O . THR A 1 99 ? -0.114 3.386 4.040 1.00 95.19 99 THR A O 1
ATOM 789 N N . ILE A 1 100 ? 0.655 1.431 4.825 1.00 96.06 100 ILE A N 1
ATOM 790 C CA . ILE A 1 100 ? -0.633 0.733 4.737 1.00 96.06 100 ILE A CA 1
ATOM 791 C C . ILE A 1 100 ? -1.138 0.428 6.146 1.00 96.06 100 ILE A C 1
ATOM 793 O O . ILE A 1 100 ? -0.523 -0.331 6.894 1.00 96.06 100 ILE A O 1
ATOM 797 N N . LEU A 1 101 ? -2.274 1.017 6.517 1.00 93.94 101 LEU A N 1
ATOM 798 C CA . LEU A 1 101 ? -2.841 0.945 7.866 1.00 93.94 101 LEU A CA 1
ATOM 799 C C . LEU A 1 101 ? -4.268 0.399 7.787 1.00 93.94 101 LEU A C 1
ATOM 801 O O . LEU A 1 101 ? -5.048 0.938 7.011 1.00 93.94 101 LEU A O 1
ATOM 805 N N . PRO A 1 102 ? -4.660 -0.628 8.563 1.00 92.56 102 PRO A N 1
ATOM 806 C CA . PRO A 1 102 ? -6.026 -1.151 8.534 1.00 92.56 102 PRO A CA 1
ATOM 807 C C . PRO A 1 102 ? -6.868 -0.745 9.759 1.00 92.56 102 PRO A C 1
ATOM 809 O O . PRO A 1 102 ? -7.016 -1.536 10.696 1.00 92.56 102 PRO A O 1
ATOM 812 N N . PRO A 1 103 ? -7.437 0.474 9.786 1.00 89.81 103 PRO A N 1
ATOM 813 C CA . PRO A 1 103 ? -8.349 0.901 10.840 1.00 89.81 103 PRO A CA 1
ATOM 814 C C . PRO A 1 103 ? -9.715 0.214 10.710 1.00 89.81 103 PRO A C 1
ATOM 816 O O . PRO A 1 103 ? -10.423 0.373 9.712 1.00 89.81 103 PRO A O 1
ATOM 819 N N . GLN A 1 104 ? -10.131 -0.491 11.765 1.00 88.06 104 GLN A N 1
ATOM 820 C CA . GLN A 1 104 ? -11.407 -1.215 11.830 1.00 88.06 104 GLN A CA 1
ATOM 821 C C . GLN A 1 104 ? -11.645 -2.122 10.602 1.00 88.06 104 GLN A C 1
ATOM 823 O O . GLN A 1 104 ? -10.952 -3.116 10.406 1.00 88.06 104 GLN A O 1
ATOM 828 N N . LYS A 1 105 ? -12.658 -1.788 9.789 1.00 90.75 105 LYS A N 1
ATOM 829 C CA . LYS A 1 105 ? -13.081 -2.515 8.586 1.00 90.75 105 LYS A CA 1
ATOM 830 C C . LYS A 1 105 ? -12.401 -2.025 7.308 1.00 90.75 105 LYS A C 1
ATOM 832 O O . LYS A 1 105 ? -12.631 -2.602 6.248 1.00 90.75 105 LYS A O 1
ATOM 837 N N . TYR A 1 106 ? -11.634 -0.942 7.390 1.00 93.50 106 TYR A N 1
ATOM 838 C CA . TYR A 1 106 ? -10.987 -0.329 6.242 1.00 93.50 106 TYR A CA 1
ATOM 839 C C . TYR A 1 106 ? -9.524 -0.754 6.138 1.00 93.50 106 TYR A C 1
ATOM 841 O O . TYR A 1 106 ? -8.902 -1.177 7.112 1.00 93.50 106 TYR A O 1
ATOM 849 N N . ILE A 1 107 ? -8.970 -0.596 4.942 1.00 95.38 107 ILE A N 1
ATOM 850 C CA . ILE A 1 107 ? -7.530 -0.508 4.712 1.00 95.38 107 ILE A CA 1
ATOM 851 C C . ILE A 1 107 ? -7.273 0.873 4.122 1.00 95.38 107 ILE A C 1
ATOM 853 O O . ILE A 1 107 ? -7.950 1.271 3.180 1.00 95.38 107 ILE A O 1
ATOM 857 N N . LEU A 1 108 ? -6.329 1.603 4.699 1.00 96.06 108 LEU A N 1
ATOM 858 C CA . LEU A 1 108 ? -5.827 2.865 4.189 1.00 96.06 108 LEU A CA 1
ATOM 859 C C . LEU A 1 108 ? -4.479 2.637 3.526 1.00 96.06 108 LEU A C 1
ATOM 861 O O . LEU A 1 108 ? -3.598 2.041 4.144 1.00 96.06 108 LEU A O 1
ATOM 865 N N . VAL A 1 109 ? -4.315 3.143 2.309 1.00 97.00 109 VAL A N 1
ATOM 866 C CA . VAL A 1 109 ? -3.021 3.200 1.622 1.00 97.00 109 VAL A CA 1
ATOM 867 C C . VAL A 1 109 ? -2.623 4.663 1.519 1.00 97.00 109 VAL A C 1
ATOM 869 O O . VAL A 1 109 ? -3.255 5.434 0.802 1.00 97.00 109 VAL A O 1
ATOM 872 N N . TYR A 1 110 ? -1.622 5.053 2.301 1.00 96.56 110 TYR A N 1
ATOM 873 C CA . TYR A 1 110 ? -1.181 6.433 2.438 1.00 96.56 110 TYR A CA 1
ATOM 874 C C . TYR A 1 110 ? 0.056 6.713 1.588 1.00 96.56 110 TYR A C 1
ATOM 876 O O . TYR A 1 110 ? 1.111 6.111 1.799 1.00 96.56 110 TYR A O 1
ATOM 884 N N . PHE A 1 111 ? -0.089 7.664 0.671 1.00 95.56 111 PHE A N 1
ATOM 885 C CA . PHE A 1 111 ? 0.935 8.145 -0.243 1.00 95.56 111 PHE A CA 1
ATOM 886 C C . PHE A 1 111 ? 1.340 9.584 0.081 1.00 95.56 111 PHE A C 1
ATOM 888 O O . PHE A 1 111 ? 0.509 10.424 0.442 1.00 95.56 111 PHE A O 1
ATOM 895 N N . VAL A 1 112 ? 2.625 9.876 -0.133 1.00 93.38 112 VAL A N 1
ATOM 896 C CA . VAL A 1 112 ? 3.168 11.238 -0.136 1.00 93.38 112 VAL A CA 1
ATOM 897 C C . VAL A 1 112 ? 3.820 11.494 -1.484 1.00 93.38 112 VAL A C 1
ATOM 899 O O . VAL A 1 112 ? 4.780 10.821 -1.856 1.00 93.38 112 VAL A O 1
ATOM 902 N N . SER A 1 113 ? 3.315 12.482 -2.216 1.00 90.75 113 SER A N 1
ATOM 903 C CA . SER A 1 113 ? 3.907 12.875 -3.489 1.00 90.75 113 SER A CA 1
ATOM 904 C C . SER A 1 113 ? 5.209 13.634 -3.262 1.00 90.75 113 SER A C 1
ATOM 906 O O . SER A 1 113 ? 5.248 14.642 -2.557 1.00 90.75 113 SER A O 1
ATOM 908 N N . TYR A 1 114 ? 6.277 13.202 -3.928 1.00 86.19 114 TYR A N 1
ATOM 909 C CA . TYR A 1 114 ? 7.551 13.919 -3.917 1.00 86.19 114 TYR A CA 1
ATOM 910 C C . TYR A 1 114 ? 7.531 15.196 -4.779 1.00 86.19 114 TYR A C 1
ATOM 912 O O . TYR A 1 114 ? 8.442 16.012 -4.672 1.00 86.19 114 TYR A O 1
ATOM 920 N N . LYS A 1 115 ? 6.523 15.372 -5.651 1.00 87.81 115 LYS A N 1
ATOM 921 C CA . LYS A 1 115 ? 6.439 16.503 -6.595 1.00 87.81 115 LYS A CA 1
ATOM 922 C C . LYS A 1 115 ? 5.797 17.740 -5.982 1.00 87.81 115 LYS A C 1
ATOM 924 O O . LYS A 1 115 ? 6.259 18.850 -6.212 1.00 87.81 115 LYS A O 1
ATOM 929 N N . ASN A 1 116 ? 4.699 17.544 -5.260 1.00 89.19 116 ASN A N 1
ATOM 930 C CA . ASN A 1 116 ? 3.862 18.627 -4.738 1.00 89.19 116 ASN A CA 1
ATOM 931 C C . ASN A 1 116 ? 3.528 18.460 -3.248 1.00 89.19 116 ASN A C 1
ATOM 933 O O . ASN A 1 116 ? 2.708 19.209 -2.729 1.00 89.19 116 ASN A O 1
ATOM 937 N N . HIS A 1 117 ? 4.136 17.480 -2.570 1.00 89.12 117 HIS A N 1
ATOM 938 C CA . HIS A 1 117 ? 3.878 17.160 -1.164 1.00 89.12 117 HIS A CA 1
ATOM 939 C C . HIS A 1 117 ? 2.409 16.839 -0.842 1.00 89.12 117 HIS A C 1
ATOM 941 O O . HIS A 1 117 ? 2.014 16.896 0.324 1.00 89.12 117 HIS A O 1
ATOM 947 N N . ALA A 1 118 ? 1.604 16.467 -1.848 1.00 92.06 118 ALA A N 1
ATOM 948 C CA . ALA A 1 118 ? 0.246 15.986 -1.634 1.00 92.06 118 ALA A CA 1
ATOM 949 C C . ALA A 1 118 ? 0.259 14.720 -0.771 1.00 92.06 118 ALA A C 1
ATOM 951 O O . ALA A 1 118 ? 1.096 13.832 -0.952 1.00 92.06 118 ALA A O 1
ATOM 952 N N . ARG A 1 119 ? -0.682 14.657 0.170 1.00 94.31 119 ARG A N 1
ATOM 953 C CA . ARG A 1 119 ? -0.832 13.585 1.154 1.00 94.31 119 ARG A CA 1
ATOM 954 C C . ARG A 1 119 ? -2.193 12.946 0.942 1.00 94.31 119 ARG A C 1
ATOM 956 O O . ARG A 1 119 ? -3.201 13.532 1.334 1.00 94.31 119 ARG A O 1
ATOM 963 N N . ILE A 1 120 ? -2.222 11.778 0.308 1.00 95.56 120 ILE A N 1
ATOM 964 C CA . ILE A 1 120 ? -3.469 11.101 -0.064 1.00 95.56 120 ILE A CA 1
ATOM 965 C C . ILE A 1 120 ? -3.538 9.750 0.634 1.00 95.56 120 ILE A C 1
ATOM 967 O O . ILE A 1 120 ? -2.588 8.975 0.583 1.00 95.56 120 ILE A O 1
ATOM 971 N N . ALA A 1 121 ? -4.662 9.464 1.286 1.00 95.62 121 ALA A N 1
ATOM 972 C CA . ALA A 1 121 ? -4.974 8.139 1.805 1.00 95.62 121 ALA A CA 1
ATOM 973 C C . ALA A 1 121 ? -6.152 7.532 1.043 1.00 95.62 121 ALA A C 1
ATOM 975 O O . ALA A 1 121 ? -7.292 7.971 1.207 1.00 95.62 121 ALA A O 1
ATOM 976 N N . ASP A 1 122 ? -5.889 6.500 0.248 1.00 96.50 122 ASP A N 1
ATOM 977 C CA . ASP A 1 122 ? -6.944 5.713 -0.384 1.00 96.50 122 ASP A CA 1
ATOM 978 C C . ASP A 1 122 ? -7.611 4.809 0.638 1.00 96.50 122 ASP A C 1
ATOM 980 O O . ASP A 1 122 ? -6.943 4.162 1.442 1.00 96.50 122 ASP A O 1
ATOM 984 N N . ILE A 1 123 ? -8.937 4.741 0.586 1.00 95.88 123 ILE A N 1
ATOM 985 C CA . ILE A 1 123 ? -9.752 3.935 1.484 1.00 95.88 123 ILE A CA 1
ATOM 986 C C . ILE A 1 123 ? -10.241 2.707 0.733 1.00 95.88 123 ILE A C 1
ATOM 988 O O . ILE A 1 123 ? -10.936 2.813 -0.276 1.00 95.88 123 ILE A O 1
ATOM 992 N N . PHE A 1 124 ? -9.978 1.535 1.295 1.00 96.56 124 PHE A N 1
ATOM 993 C CA . PHE A 1 124 ? -10.462 0.258 0.796 1.00 96.56 124 PHE A CA 1
ATOM 994 C C . PHE A 1 124 ? -11.417 -0.385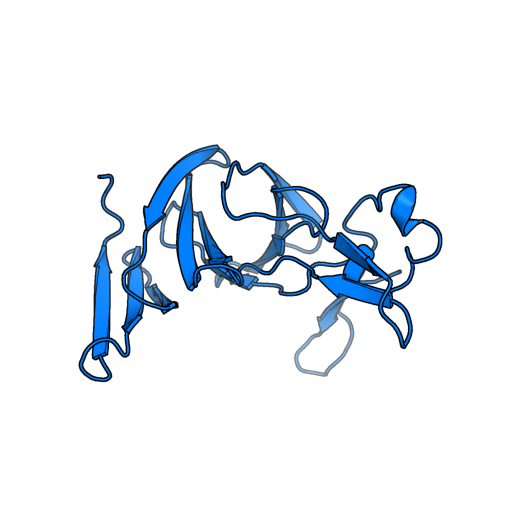 1.796 1.00 96.56 124 PHE A C 1
ATOM 996 O O . PHE A 1 124 ? -11.159 -0.415 2.999 1.00 96.56 124 PHE A O 1
ATOM 1003 N N . LEU A 1 125 ? -12.510 -0.948 1.288 1.00 95.38 125 LEU A N 1
ATOM 1004 C CA . LEU A 1 125 ? -13.456 -1.773 2.033 1.00 95.38 125 LEU A CA 1
ATOM 1005 C C . LEU A 1 125 ? -13.725 -3.040 1.223 1.00 95.38 125 LEU A C 1
ATOM 1007 O O . LEU A 1 125 ? -14.072 -2.954 0.047 1.00 95.38 125 LEU A O 1
ATOM 1011 N N . ASN A 1 126 ? -13.574 -4.213 1.842 1.00 94.75 126 ASN A N 1
ATOM 1012 C CA . ASN A 1 126 ? -13.755 -5.511 1.176 1.00 94.75 126 ASN A CA 1
ATOM 1013 C C . ASN A 1 126 ? -12.966 -5.614 -0.147 1.00 94.75 126 ASN A C 1
ATOM 1015 O O . ASN A 1 126 ? -13.512 -6.003 -1.180 1.00 94.75 126 ASN A O 1
ATOM 1019 N N . SER A 1 127 ? -11.692 -5.206 -0.116 1.00 94.75 127 SER A N 1
ATOM 1020 C CA . SER A 1 127 ? -10.771 -5.215 -1.266 1.00 94.75 127 SER A CA 1
ATOM 1021 C C . SER A 1 127 ? -11.188 -4.341 -2.455 1.00 94.75 127 SER A C 1
ATOM 1023 O O . SER A 1 127 ? -10.683 -4.525 -3.559 1.00 94.75 127 SER A O 1
ATOM 1025 N N . LYS A 1 128 ? -12.091 -3.377 -2.248 1.00 96.75 128 LYS A N 1
ATOM 1026 C CA . LYS A 1 128 ? -12.457 -2.367 -3.246 1.00 96.75 128 LYS A CA 1
ATOM 1027 C C . LYS A 1 128 ? -12.112 -0.984 -2.728 1.00 96.75 128 LYS A C 1
ATOM 1029 O O . LYS A 1 128 ? -12.445 -0.672 -1.585 1.00 96.75 128 LYS A O 1
ATOM 1034 N N . GLN A 1 129 ? -11.489 -0.159 -3.564 1.00 96.75 129 GLN A N 1
ATOM 1035 C CA . GLN A 1 129 ? -11.328 1.259 -3.266 1.00 96.75 129 GLN A CA 1
ATOM 1036 C C . GLN A 1 129 ? -12.715 1.910 -3.223 1.00 96.75 129 GLN A C 1
ATOM 1038 O O . GLN A 1 129 ? -13.525 1.734 -4.133 1.00 96.75 129 GLN A O 1
ATOM 1043 N N . VAL A 1 130 ? -13.014 2.607 -2.132 1.00 95.69 130 VAL A N 1
ATOM 1044 C CA . VAL A 1 130 ? -14.302 3.279 -1.893 1.00 95.69 130 VAL A CA 1
ATOM 1045 C C . VAL A 1 130 ? -14.174 4.799 -1.833 1.00 95.69 130 VAL A C 1
ATOM 1047 O O . VAL A 1 130 ? -15.181 5.478 -1.643 1.00 95.69 130 VAL A O 1
ATOM 1050 N N . GLY A 1 131 ? -12.957 5.323 -1.971 1.00 94.38 131 GLY A N 1
ATOM 1051 C CA . GLY A 1 131 ? -12.656 6.748 -2.008 1.00 94.38 131 GLY A CA 1
ATOM 1052 C C . GLY A 1 131 ? -11.205 7.027 -1.633 1.00 94.38 131 GLY A C 1
ATOM 1053 O O . GLY A 1 131 ? -10.439 6.099 -1.368 1.00 94.38 131 GLY A O 1
ATOM 1054 N N . SER A 1 132 ? -10.871 8.310 -1.569 1.00 94.94 132 SER A N 1
ATOM 1055 C CA . SER A 1 132 ? -9.548 8.816 -1.206 1.00 94.94 132 SER A CA 1
ATOM 1056 C C . SER A 1 132 ? -9.707 10.072 -0.353 1.00 94.94 132 SER A C 1
ATOM 1058 O O . SER A 1 132 ? -10.676 10.814 -0.514 1.00 94.94 132 SER A O 1
ATOM 1060 N N . LEU A 1 133 ? -8.782 10.301 0.576 1.00 92.81 133 LEU A N 1
ATOM 1061 C CA . LEU A 1 133 ? -8.774 11.462 1.463 1.00 92.81 133 LEU A CA 1
ATOM 1062 C C . LEU A 1 133 ? -7.511 12.283 1.246 1.00 92.81 133 LEU A C 1
ATOM 1064 O O . LEU A 1 133 ? -6.409 11.751 1.362 1.00 92.81 133 LEU A O 1
ATOM 1068 N N . ASN A 1 134 ? -7.677 13.587 1.042 1.00 93.25 134 ASN A N 1
ATOM 1069 C CA . ASN A 1 134 ? -6.586 14.544 1.184 1.00 93.25 134 ASN A CA 1
ATOM 1070 C C . ASN A 1 134 ? -6.353 14.816 2.673 1.00 93.25 134 ASN A C 1
ATOM 1072 O O . ASN A 1 134 ? -7.266 15.241 3.384 1.00 93.25 134 ASN A O 1
ATOM 1076 N N . LEU A 1 135 ? -5.142 14.549 3.157 1.00 92.75 135 LEU A N 1
ATOM 1077 C CA . LEU A 1 135 ? -4.789 14.699 4.565 1.00 92.75 135 LEU A CA 1
ATOM 1078 C C . LEU A 1 135 ? -4.072 16.029 4.819 1.00 92.75 135 LEU A C 1
ATOM 1080 O O . LEU A 1 135 ? -3.147 16.406 4.104 1.00 92.75 135 LEU A O 1
ATOM 1084 N N . LEU A 1 136 ? -4.448 16.698 5.912 1.00 90.44 136 LEU A N 1
ATOM 1085 C CA . LEU A 1 136 ? -3.868 17.976 6.365 1.00 90.44 136 LEU A CA 1
ATOM 1086 C C . LEU A 1 136 ? -2.489 17.825 7.045 1.00 90.44 136 LEU A C 1
ATOM 1088 O O . LEU A 1 136 ? -1.953 18.772 7.617 1.00 90.44 136 LEU A O 1
ATOM 1092 N N . GLY A 1 137 ? -1.937 16.614 7.068 1.00 92.88 137 GLY A N 1
ATOM 1093 C CA . GLY A 1 137 ? -0.709 16.286 7.780 1.00 92.88 137 GLY A CA 1
ATOM 1094 C C . GLY A 1 137 ? -0.232 14.875 7.466 1.00 92.88 137 GLY A C 1
ATOM 1095 O O . GLY A 1 137 ? -0.906 14.122 6.762 1.00 92.88 137 GLY A O 1
ATOM 1096 N N . GLU A 1 138 ? 0.944 14.527 7.974 1.00 93.81 138 GLU A N 1
ATOM 1097 C CA . GLU A 1 138 ? 1.538 13.210 7.783 1.00 93.81 138 GLU A CA 1
ATOM 1098 C C . GLU A 1 138 ? 0.857 12.170 8.670 1.00 93.81 138 GLU A C 1
ATOM 1100 O O . GLU A 1 138 ? 0.744 12.358 9.882 1.00 93.81 138 GLU A O 1
ATOM 1105 N N . LEU A 1 139 ? 0.374 11.084 8.062 1.00 94.75 139 LEU A N 1
ATOM 1106 C CA . LEU A 1 139 ? -0.301 10.011 8.781 1.00 94.75 139 LEU A CA 1
ATOM 1107 C C . LEU A 1 139 ? 0.705 9.158 9.552 1.00 94.75 139 LEU A C 1
ATOM 1109 O O . LEU A 1 139 ? 1.481 8.414 8.959 1.00 94.75 139 LEU A O 1
ATOM 1113 N N . MET A 1 140 ? 0.627 9.226 10.880 1.00 93.19 140 MET A N 1
ATOM 1114 C CA . MET A 1 140 ? 1.544 8.515 11.771 1.00 93.19 140 MET A CA 1
ATOM 1115 C C . MET A 1 140 ? 0.966 7.197 12.277 1.00 93.19 140 MET A C 1
ATOM 1117 O O . MET A 1 140 ? 1.686 6.210 12.407 1.00 93.19 140 MET A O 1
ATOM 1121 N N . ALA A 1 141 ? -0.326 7.177 12.612 1.00 92.56 141 ALA A N 1
ATOM 1122 C CA . ALA A 1 141 ? -0.952 6.016 13.232 1.00 92.56 141 ALA A CA 1
ATOM 1123 C C . ALA A 1 141 ? -2.474 5.997 13.060 1.00 92.56 141 ALA A C 1
ATOM 1125 O O . ALA A 1 141 ? -3.110 7.001 12.732 1.00 92.56 141 ALA A O 1
ATOM 1126 N N . THR A 1 142 ? -3.052 4.834 13.360 1.00 92.56 142 THR A N 1
ATOM 1127 C CA . THR A 1 142 ? -4.494 4.659 13.558 1.00 92.56 142 THR A CA 1
ATOM 1128 C C . THR A 1 142 ? -4.762 3.930 14.872 1.00 92.56 142 THR A C 1
ATOM 1130 O O . THR A 1 142 ? -3.937 3.120 15.304 1.00 92.56 142 THR A O 1
ATOM 1133 N N . ASP A 1 143 ? -5.892 4.218 15.518 1.00 89.44 143 ASP A N 1
ATOM 1134 C CA . ASP A 1 143 ? -6.338 3.481 16.707 1.00 89.44 143 ASP A CA 1
ATOM 1135 C C . ASP A 1 143 ? -7.394 2.407 16.382 1.00 89.44 143 ASP A C 1
ATOM 1137 O O . ASP A 1 143 ? -7.810 2.209 15.237 1.00 89.44 143 ASP A O 1
ATOM 1141 N N . TYR A 1 144 ? -7.825 1.684 17.419 1.00 84.31 144 TYR A N 1
ATOM 1142 C CA . TYR A 1 144 ? -8.844 0.637 17.311 1.00 84.31 144 TYR A CA 1
ATOM 1143 C C . TYR A 1 144 ? -10.246 1.192 17.006 1.00 84.31 144 TYR A C 1
ATOM 1145 O O . TYR A 1 144 ? -11.085 0.473 16.465 1.00 84.31 144 TYR A O 1
ATOM 1153 N N . GLU A 1 145 ? -10.495 2.471 17.296 1.00 87.75 145 GLU A N 1
ATOM 1154 C CA . GLU A 1 145 ? -11.724 3.184 16.943 1.00 87.75 145 GLU A CA 1
ATOM 1155 C C . GLU A 1 145 ? -11.670 3.768 15.522 1.00 87.75 145 GLU A C 1
ATOM 1157 O O . GLU A 1 145 ? -12.594 4.463 15.095 1.00 87.75 145 GLU A O 1
ATOM 1162 N N . GLY A 1 146 ? -10.614 3.470 14.763 1.00 88.06 146 GLY A N 1
ATOM 1163 C CA . GLY A 1 146 ? -10.436 3.942 13.399 1.00 88.06 146 GLY A CA 1
ATOM 1164 C C . GLY A 1 146 ? -10.204 5.448 13.295 1.00 88.06 146 GLY A C 1
ATOM 1165 O O . GLY A 1 146 ? -10.464 6.032 12.240 1.00 88.06 146 GLY A O 1
ATOM 1166 N N . LYS A 1 147 ? -9.736 6.092 14.369 1.00 92.38 147 LYS A N 1
ATOM 1167 C CA . LYS A 1 147 ? -9.239 7.467 14.306 1.00 92.38 147 LYS A CA 1
ATOM 1168 C C . LYS A 1 147 ? -7.857 7.482 13.677 1.00 92.38 147 LYS A C 1
ATOM 1170 O O . LYS A 1 147 ? -7.028 6.608 13.929 1.00 92.38 147 LYS A O 1
ATOM 1175 N N . LEU A 1 148 ? -7.619 8.513 12.881 1.00 94.75 148 LEU A N 1
ATOM 1176 C CA . LEU A 1 148 ? -6.338 8.820 12.271 1.00 94.75 148 LEU A CA 1
ATOM 1177 C C . LEU A 1 148 ? -5.601 9.827 13.145 1.00 94.75 148 LEU A C 1
ATOM 1179 O O . LEU A 1 148 ? -6.208 10.786 13.629 1.00 94.75 148 LEU A O 1
ATOM 1183 N N . TYR A 1 149 ? -4.299 9.616 13.303 1.00 95.44 149 TYR A N 1
ATOM 1184 C CA . TYR A 1 149 ? -3.394 10.517 14.003 1.00 95.44 149 TYR A CA 1
ATOM 1185 C C . TYR A 1 149 ? -2.406 11.084 12.994 1.00 95.44 149 TYR A C 1
ATOM 1187 O O . TYR A 1 149 ? -1.568 10.355 12.458 1.00 95.44 149 TYR A O 1
ATOM 1195 N N . LEU A 1 150 ? -2.539 12.380 12.729 1.00 95.56 150 LEU A N 1
ATOM 1196 C CA . LEU A 1 150 ? -1.717 13.112 11.775 1.00 95.56 150 LEU A CA 1
ATOM 1197 C C . LEU A 1 150 ? -0.799 14.074 12.524 1.00 95.56 150 LEU A C 1
ATOM 1199 O O . LEU A 1 150 ? -1.230 14.693 13.498 1.00 95.56 150 LEU A O 1
ATOM 1203 N N . ILE A 1 151 ? 0.426 14.256 12.044 1.00 95.38 151 ILE A N 1
ATOM 1204 C CA . ILE A 1 151 ? 1.276 15.376 12.460 1.00 95.38 151 ILE A CA 1
ATOM 1205 C C . ILE A 1 151 ? 1.228 16.469 11.398 1.00 95.38 151 ILE A C 1
ATOM 1207 O O . ILE A 1 151 ? 1.348 16.207 10.203 1.00 95.38 151 ILE A O 1
ATOM 1211 N N . SER A 1 152 ? 1.041 17.709 11.833 1.00 92.50 152 SER A N 1
ATOM 1212 C CA . SER A 1 152 ? 1.132 18.882 10.970 1.00 92.50 152 SER A CA 1
ATOM 1213 C C . SER A 1 152 ? 2.101 19.877 11.589 1.00 92.50 152 SER A C 1
ATOM 1215 O O . SER A 1 152 ? 2.132 20.051 12.808 1.00 92.50 152 SER A O 1
ATOM 1217 N N . GLN A 1 153 ? 2.915 20.497 10.741 1.00 87.00 153 GLN A N 1
ATOM 1218 C CA . GLN A 1 153 ? 3.809 21.596 11.113 1.00 87.00 153 GLN A CA 1
ATOM 1219 C C . GLN A 1 153 ? 3.348 22.921 10.493 1.00 87.00 153 GLN A C 1
ATOM 1221 O O . GLN A 1 153 ? 4.083 23.904 10.519 1.00 87.00 153 GLN A O 1
ATOM 1226 N N . GLU A 1 154 ? 2.140 22.956 9.924 1.00 83.06 154 GLU A N 1
ATOM 1227 C CA . GLU A 1 154 ? 1.555 24.190 9.413 1.00 83.06 154 GLU A CA 1
ATOM 1228 C C . GLU A 1 154 ? 1.203 25.107 10.593 1.00 83.06 154 GLU A C 1
ATOM 1230 O O . GLU A 1 154 ? 0.439 24.723 11.487 1.00 83.06 154 GLU A O 1
ATOM 1235 N N . GLU A 1 155 ? 1.788 26.310 10.581 1.00 84.31 155 GLU A N 1
ATOM 1236 C CA . GLU A 1 155 ? 1.782 27.338 11.639 1.00 84.31 155 GLU A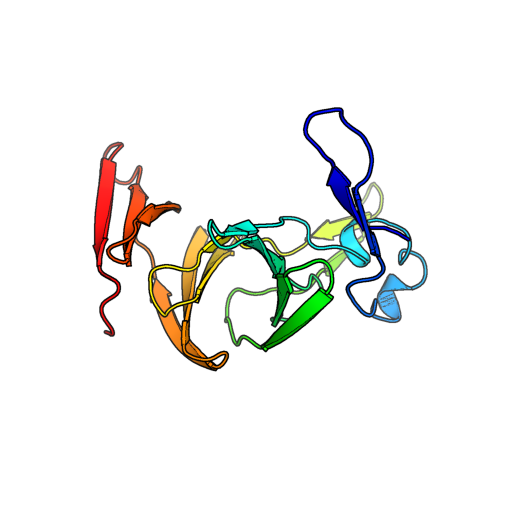 CA 1
ATOM 1237 C C . GLU A 1 155 ? 2.600 26.973 12.887 1.00 84.31 155 GLU A C 1
ATOM 1239 O O . GLU A 1 155 ? 3.451 27.752 13.314 1.00 84.31 155 GLU A O 1
ATOM 1244 N N . TYR A 1 156 ? 2.360 25.797 13.469 1.00 90.94 156 TYR A N 1
ATOM 1245 C CA . TYR A 1 156 ? 3.095 25.254 14.613 1.00 90.94 156 TYR A CA 1
ATOM 1246 C C . TYR A 1 156 ? 2.937 23.723 14.689 1.00 90.94 156 TYR A C 1
ATOM 1248 O O . TYR A 1 156 ? 1.958 23.180 14.167 1.00 90.94 156 TYR A O 1
ATOM 1256 N N . PRO A 1 157 ? 3.861 22.997 15.352 1.00 92.81 157 PRO A N 1
ATOM 1257 C CA . PRO A 1 157 ? 3.757 21.548 15.505 1.00 92.81 157 PRO A CA 1
ATOM 1258 C C . PRO A 1 157 ? 2.499 21.141 16.280 1.00 92.81 157 PRO A C 1
ATOM 1260 O O . PRO A 1 157 ? 2.319 21.522 17.438 1.00 92.81 157 PRO A O 1
ATOM 1263 N N . LYS A 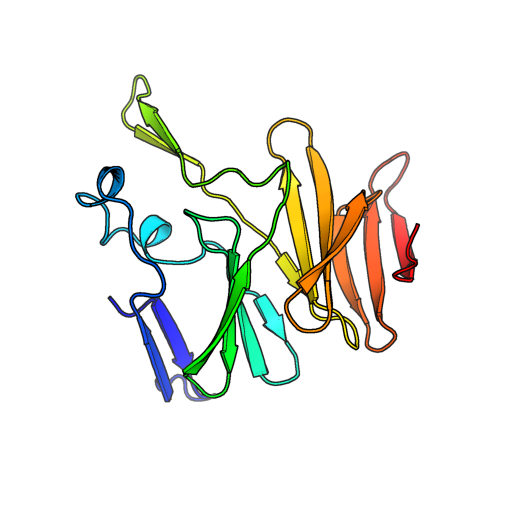1 158 ? 1.637 20.335 15.656 1.00 94.62 158 LYS A N 1
ATOM 1264 C CA . LYS A 1 158 ? 0.392 19.842 16.259 1.00 94.62 158 LYS A CA 1
ATOM 1265 C C . LYS A 1 158 ? 0.065 18.420 15.823 1.00 94.62 158 LYS A C 1
ATOM 1267 O O . LYS A 1 158 ? 0.422 17.983 14.728 1.00 94.62 158 LYS A O 1
ATOM 1272 N N . VAL A 1 159 ? -0.660 17.716 16.689 1.00 95.75 159 VAL A N 1
ATOM 1273 C CA . VAL A 1 159 ? -1.251 16.407 16.391 1.00 95.75 159 VAL A CA 1
ATOM 1274 C C . VAL A 1 159 ? -2.734 16.602 16.097 1.00 95.75 159 VAL A C 1
ATOM 1276 O O . VAL A 1 159 ? -3.466 17.151 16.918 1.00 95.75 159 VAL A O 1
ATOM 1279 N N . ILE A 1 160 ? -3.184 16.135 14.936 1.00 94.62 160 ILE A N 1
ATOM 1280 C CA . ILE A 1 160 ? -4.585 16.170 14.515 1.00 94.62 160 ILE A CA 1
ATOM 1281 C C . ILE A 1 160 ? -5.161 14.763 14.669 1.00 94.62 160 ILE A C 1
ATOM 1283 O O . ILE A 1 160 ? -4.637 13.807 14.098 1.00 94.62 160 ILE A O 1
ATOM 1287 N N . ARG A 1 161 ? -6.263 14.640 15.416 1.00 94.56 161 ARG A N 1
ATOM 1288 C CA . ARG A 1 161 ? -7.035 13.396 15.540 1.00 94.56 161 ARG A CA 1
ATOM 1289 C C . ARG A 1 161 ? -8.359 13.537 14.800 1.00 94.56 161 ARG A C 1
ATOM 1291 O O . ARG A 1 161 ? -9.175 14.373 15.181 1.00 94.56 161 ARG A O 1
ATOM 1298 N N . CYS A 1 162 ? -8.607 12.705 13.793 1.00 90.94 162 CYS A N 1
ATOM 1299 C CA . CYS A 1 162 ? -9.840 12.771 13.000 1.00 90.94 162 CYS A CA 1
ATOM 1300 C C . CYS A 1 162 ? -10.434 11.379 12.711 1.00 90.94 162 CYS A C 1
ATOM 1302 O O . CYS A 1 162 ? -9.697 10.396 12.655 1.00 90.94 162 CYS A O 1
ATOM 1304 N N . PRO A 1 163 ? -11.768 11.246 12.587 1.00 89.81 163 PRO A N 1
ATOM 1305 C CA . PRO A 1 163 ? -12.393 10.014 12.111 1.00 89.81 163 PRO A CA 1
ATOM 1306 C C . PRO A 1 163 ? -12.255 9.858 10.590 1.00 89.81 163 PRO A C 1
ATOM 1308 O O . PRO A 1 163 ? -12.153 10.844 9.867 1.00 89.81 163 PRO A O 1
ATOM 1311 N N . ILE A 1 164 ? -12.369 8.622 10.097 1.00 83.44 164 ILE A N 1
ATOM 1312 C CA . ILE A 1 164 ? -12.632 8.371 8.673 1.00 83.44 164 ILE A CA 1
ATOM 1313 C C . ILE A 1 164 ? -14.113 8.664 8.406 1.00 83.44 164 ILE A C 1
ATOM 1315 O O . ILE A 1 164 ? -14.981 7.830 8.670 1.00 83.44 164 ILE A O 1
ATOM 1319 N N . THR A 1 165 ? -14.412 9.851 7.891 1.00 69.38 165 THR A N 1
ATOM 1320 C CA . THR A 1 165 ? -15.744 10.213 7.388 1.00 69.38 165 THR A CA 1
ATOM 1321 C C . THR A 1 165 ? -15.698 10.283 5.870 1.00 69.38 165 THR A C 1
ATOM 1323 O O . THR A 1 165 ? -14.803 10.918 5.318 1.00 69.38 165 THR A O 1
ATOM 1326 N N . LYS A 1 166 ? -16.650 9.630 5.192 1.00 54.09 166 LYS A N 1
ATOM 1327 C CA . LYS A 1 166 ? -16.864 9.870 3.760 1.00 54.09 166 LYS A CA 1
ATOM 1328 C C . LYS A 1 166 ? -17.215 11.350 3.591 1.00 54.09 166 LYS A C 1
ATOM 1330 O O . LYS A 1 166 ? -18.125 11.811 4.281 1.00 54.09 166 LYS A O 1
ATOM 1335 N N . GLN A 1 167 ? -16.463 12.061 2.755 1.00 46.94 167 GLN A N 1
ATOM 1336 C CA . GLN A 1 167 ? -16.920 13.332 2.195 1.00 46.94 167 GLN A CA 1
ATOM 1337 C C . GLN A 1 167 ? -17.929 13.045 1.085 1.00 46.94 167 GLN A C 1
ATOM 1339 O O . GLN A 1 167 ? -17.749 12.013 0.394 1.00 46.94 167 GLN A O 1
#

pLDDT: mean 88.61, std 8.0, range [46.94, 97.25]

Secondary structure (DSSP, 8-state):
-EEEEEE-TTS-EEEEEE--SPPPGGGGGGTTSHHHHS-S-EEE-TTS-EEEE-SSSSEEEEEETTEEEEEEE---TT----EEEEETTEEEEE---EEEE--TTEEEEEEE-TTT--EEEEEEETTEEEEEEE-SSEEEEE-TT-EEEEEE-SSS-EEEEEE----

Foldseek 3Di:
DWQDFDADPVRHTPDTHFQPDDADPVCVVPCPPQLRRFAPDWEADPVAWIKGAHLAFQWIWIDHPRDTPDIFHDDDPQDDHWDWDQDPVGIDIDTFHWHWAAAAQWIWTWGAHPPPRWIKIFIDGPSDTPDMDTDQAQFDHADNNQWTWGWDCVVHTDIDTDHPDDD

Radius of gyration: 17.16 Å; chains: 1; bounding box: 44×47×39 Å

Sequence (167 aa):
MKILHVFNSEGQILSSLGEIFDVPKDFEPMKYAPMFGAPLIFSCAKDGRIFGLNPHRDEFLVFRNRRLEAVIKGSNEIYEPVTQRVTQIGRSFTSPAATILPPQKYILVYFVSYKNHARIADIFLNSKQVGSLNLLGELMATDYEGKLYLISQEEYPKVIRCPITKQ